Protein AF-A0A6G9AC99-F1 (afdb_monomer_lite)

Foldseek 3Di:
DPLVPDDPVRVVVVVVVVVVVVVVVVVVVVVPDPPPVVVPDDDPPPDPPPPDPPQDFQFDDPPDTHSPDDDDDPVCVVCPVVRNVRTD

InterPro domains:
  IPR027444 DNA-binding protein H-NS-like, C-terminal domain [PF00816] (54-86)
  IPR037150 Histone-like protein H-NS, C-terminal domain superfamily [G3DSA:4.10.430.10] (46-88)

pLDDT: mean 74.88, std 17.04, range [42.44, 93.5]

Structure (mmCIF, N/CA/C/O backbone):
data_AF-A0A6G9AC99-F1
#
_entry.id   AF-A0A6G9AC99-F1
#
loop_
_atom_site.group_PDB
_atom_site.id
_atom_site.type_symbol
_atom_site.label_atom_id
_atom_site.label_alt_id
_atom_site.label_comp_id
_atom_site.label_asym_id
_atom_site.label_entity_id
_atom_site.label_seq_id
_atom_site.pdbx_PDB_ins_code
_atom_site.Cartn_x
_atom_site.Cartn_y
_atom_site.Cartn_z
_atom_site.occupancy
_atom_site.B_iso_or_equiv
_atom_site.auth_seq_id
_atom_site.auth_comp_id
_atom_site.auth_asym_id
_atom_site.auth_atom_id
_atom_site.pdbx_PDB_model_num
ATOM 1 N N . MET A 1 1 ? -1.908 6.844 21.828 1.00 51.66 1 MET A N 1
ATOM 2 C CA . MET A 1 1 ? -3.375 6.750 21.997 1.00 51.66 1 MET A CA 1
ATOM 3 C C . MET A 1 1 ? -3.674 5.387 22.591 1.00 51.66 1 MET A C 1
ATOM 5 O O . MET A 1 1 ? -3.293 4.400 21.982 1.00 51.66 1 MET A O 1
ATOM 9 N N . GLN A 1 2 ? -4.255 5.331 23.789 1.00 67.06 2 GLN A N 1
ATOM 10 C CA . GLN A 1 2 ? -4.547 4.075 24.491 1.00 67.06 2 GLN A CA 1
ATOM 11 C C . GLN A 1 2 ? -5.863 3.492 23.973 1.00 67.06 2 GLN A C 1
ATOM 13 O O . GLN A 1 2 ? -6.926 3.713 24.542 1.00 67.06 2 GLN A O 1
ATOM 18 N N . ILE A 1 3 ? -5.793 2.798 22.838 1.00 77.50 3 ILE A N 1
ATOM 19 C CA . ILE A 1 3 ? -6.960 2.152 22.220 1.00 77.50 3 ILE A CA 1
ATOM 20 C C . ILE A 1 3 ? -7.431 0.970 23.086 1.00 77.50 3 ILE A C 1
ATOM 22 O O . ILE A 1 3 ? -8.618 0.694 23.181 1.00 77.50 3 ILE A O 1
ATOM 26 N N . GLU A 1 4 ? -6.494 0.339 23.794 1.00 76.75 4 GLU A N 1
ATOM 27 C CA . GLU A 1 4 ? -6.701 -0.824 24.667 1.00 76.75 4 GLU A CA 1
ATOM 28 C C . GLU A 1 4 ? -7.424 -0.494 25.983 1.00 76.75 4 GLU A C 1
ATOM 30 O O . GLU A 1 4 ? -7.871 -1.395 26.683 1.00 76.75 4 GLU A O 1
ATOM 35 N N . SER A 1 5 ? -7.549 0.791 26.331 1.00 80.19 5 SER A N 1
ATOM 36 C CA . SER A 1 5 ? -8.258 1.250 27.535 1.00 80.19 5 SER A CA 1
ATOM 37 C C . SER A 1 5 ? -9.689 1.717 27.247 1.00 80.19 5 SER A C 1
ATOM 39 O O . SER A 1 5 ? -10.390 2.138 28.165 1.00 80.19 5 SER A O 1
ATOM 41 N N . LEU A 1 6 ? -10.123 1.688 25.982 1.00 77.50 6 LEU A N 1
ATOM 42 C CA . LEU A 1 6 ? -11.465 2.100 25.583 1.00 77.50 6 LEU A CA 1
ATOM 43 C C . LEU A 1 6 ? -12.447 0.935 25.725 1.00 77.50 6 LEU A C 1
ATOM 45 O O . LEU A 1 6 ? -12.185 -0.178 25.273 1.00 77.50 6 LEU A O 1
ATOM 49 N N . SER A 1 7 ? -13.617 1.218 26.294 1.00 82.94 7 SER A N 1
ATOM 50 C CA . SER A 1 7 ? -14.751 0.293 26.276 1.00 82.94 7 SER A CA 1
ATOM 51 C C . SER A 1 7 ? -15.153 -0.049 24.837 1.00 82.94 7 SER A C 1
ATOM 53 O O . SER A 1 7 ? -14.930 0.738 23.916 1.00 82.94 7 SER A O 1
ATOM 55 N N . ILE A 1 8 ? -15.812 -1.194 24.647 1.00 85.44 8 ILE A N 1
ATOM 56 C CA . ILE A 1 8 ? -16.284 -1.681 23.335 1.00 85.44 8 ILE A CA 1
ATOM 57 C C . ILE A 1 8 ? -17.075 -0.596 22.581 1.00 85.44 8 ILE A C 1
ATOM 59 O O . ILE A 1 8 ? -16.865 -0.375 21.390 1.00 85.44 8 ILE A O 1
ATOM 63 N N . GLU A 1 9 ? -17.928 0.141 23.289 1.00 86.38 9 GLU A N 1
ATOM 64 C CA . GLU A 1 9 ? -18.710 1.251 22.733 1.00 86.38 9 GLU A CA 1
ATOM 65 C C . GLU A 1 9 ? -17.827 2.430 22.287 1.00 86.38 9 GLU A C 1
ATOM 67 O O . GLU A 1 9 ? -18.064 3.036 21.242 1.00 86.38 9 GLU A O 1
ATOM 72 N N . GLY A 1 10 ? -16.752 2.719 23.026 1.00 84.56 10 GLY A N 1
ATOM 73 C CA . GLY A 1 10 ? -15.765 3.737 22.663 1.00 84.56 10 GLY A CA 1
ATOM 74 C C . GLY A 1 10 ? -14.947 3.353 21.428 1.00 84.56 10 GLY A C 1
ATOM 75 O O . GLY A 1 10 ? -14.654 4.207 20.591 1.00 84.56 10 GLY A O 1
ATOM 76 N N . LEU A 1 11 ? -14.635 2.063 21.267 1.00 84.56 11 LEU A N 1
ATOM 77 C CA . LEU A 1 11 ? -13.998 1.528 20.059 1.00 84.56 11 LEU A CA 1
ATOM 78 C C . LEU A 1 11 ? -14.917 1.630 18.838 1.00 84.56 11 LEU A C 1
ATOM 80 O O . LEU A 1 11 ? -14.460 2.014 17.760 1.00 84.56 11 LEU A O 1
ATOM 84 N N . ALA A 1 12 ? -16.210 1.339 19.007 1.00 87.50 12 ALA A N 1
ATOM 85 C CA . ALA A 1 12 ? -17.202 1.489 17.946 1.00 87.50 12 ALA A CA 1
ATOM 86 C C . ALA A 1 12 ? -17.322 2.955 17.498 1.00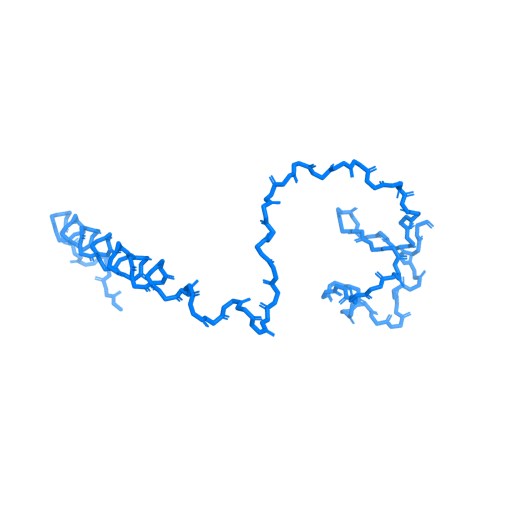 87.50 12 ALA A C 1
ATOM 88 O O . ALA A 1 12 ? -17.175 3.245 16.311 1.00 87.50 12 ALA A O 1
ATOM 89 N N . ALA A 1 13 ? -17.458 3.890 18.442 1.00 89.69 13 ALA A N 1
ATOM 90 C CA . ALA A 1 13 ? -17.513 5.321 18.141 1.00 89.69 13 ALA A CA 1
ATOM 91 C C . ALA A 1 13 ? -16.231 5.833 17.457 1.00 89.69 13 ALA A C 1
ATOM 93 O O . ALA A 1 13 ? -16.286 6.663 16.544 1.00 89.69 13 ALA A O 1
ATOM 94 N N . LEU A 1 14 ? -15.062 5.324 17.862 1.00 88.19 14 LEU A N 1
ATOM 95 C CA . LEU A 1 14 ? -13.789 5.664 17.229 1.00 88.19 14 LEU A CA 1
ATOM 96 C C . LEU A 1 14 ? -13.726 5.158 15.784 1.00 88.19 14 LEU A C 1
ATOM 98 O O . LEU A 1 14 ? -13.307 5.910 14.904 1.00 88.19 14 LEU A O 1
ATOM 102 N N . ARG A 1 15 ? -14.181 3.92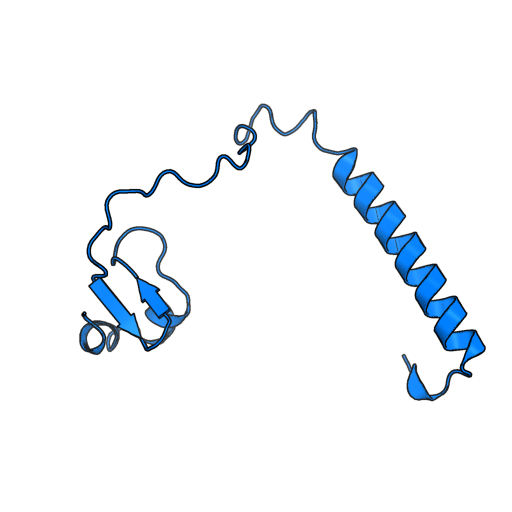5 15.523 1.00 90.31 15 ARG A N 1
ATOM 103 C CA . ARG A 1 15 ? -14.305 3.384 14.163 1.00 90.31 15 ARG A CA 1
ATOM 104 C C . ARG A 1 15 ? -15.186 4.286 13.306 1.00 90.31 15 ARG A C 1
ATOM 106 O O . ARG A 1 15 ? -14.747 4.692 12.237 1.00 90.31 15 ARG A O 1
ATOM 113 N N . ASP A 1 16 ? -16.383 4.634 13.772 1.00 93.50 16 ASP A N 1
ATOM 114 C CA . ASP A 1 16 ? -17.305 5.490 13.014 1.00 93.50 16 ASP A CA 1
ATOM 115 C C . ASP A 1 16 ? -16.692 6.853 12.680 1.00 93.50 16 ASP A C 1
ATOM 117 O O . ASP A 1 16 ? -16.739 7.302 11.533 1.00 93.50 16 ASP A O 1
ATOM 121 N N . LYS A 1 17 ? -16.005 7.473 13.643 1.00 89.62 17 LYS A N 1
ATOM 122 C CA . LYS A 1 17 ? -15.296 8.741 13.435 1.00 89.62 17 LYS A CA 1
ATOM 123 C C . LYS A 1 17 ? -14.155 8.623 12.419 1.00 89.62 17 LYS A C 1
ATOM 125 O O . LYS A 1 17 ? -13.962 9.523 11.595 1.00 89.62 17 LYS A O 1
ATOM 130 N N . VAL A 1 18 ? -13.393 7.530 12.461 1.00 91.94 18 VAL A N 1
ATOM 131 C CA . VAL A 1 18 ? -12.316 7.254 11.498 1.00 91.94 18 VAL A CA 1
ATOM 132 C C . VAL A 1 18 ? -12.897 7.036 10.102 1.00 91.94 18 VAL A C 1
ATOM 134 O O . VAL A 1 18 ? -12.418 7.652 9.151 1.00 91.94 18 VAL A O 1
ATOM 137 N N . THR A 1 19 ? -13.963 6.245 9.975 1.00 92.06 19 THR A N 1
ATOM 138 C CA . THR A 1 19 ? -14.665 6.010 8.706 1.00 92.06 19 THR A CA 1
ATOM 139 C C . THR A 1 19 ? -15.218 7.308 8.116 1.00 92.06 19 THR A C 1
ATOM 141 O O . THR A 1 19 ? -15.016 7.568 6.932 1.00 92.06 19 THR A O 1
ATOM 144 N N . GLN A 1 20 ? -15.827 8.173 8.932 1.00 89.00 20 GLN A N 1
ATOM 145 C CA . GLN A 1 20 ? -16.317 9.487 8.501 1.00 89.00 20 GLN A CA 1
ATOM 146 C C . GLN A 1 20 ? -15.177 10.386 7.996 1.00 89.00 20 GLN A C 1
ATOM 148 O O . GLN A 1 20 ? -15.288 11.001 6.938 1.00 89.00 20 GLN A O 1
ATOM 153 N N . THR A 1 21 ? -14.056 10.426 8.722 1.00 88.00 21 THR A N 1
ATOM 154 C CA . THR A 1 21 ? -12.880 11.235 8.353 1.00 88.00 21 THR A CA 1
ATOM 155 C C . THR A 1 21 ? -12.228 10.732 7.065 1.00 88.00 21 THR A C 1
ATOM 157 O O . THR A 1 21 ? -11.725 11.518 6.262 1.00 88.00 21 THR A O 1
ATOM 160 N N . LEU A 1 22 ? -12.215 9.415 6.855 1.00 86.62 22 LEU A N 1
ATOM 161 C CA . LEU A 1 22 ? -11.739 8.817 5.613 1.00 86.62 22 LEU A CA 1
ATOM 162 C C . LEU A 1 22 ? -12.658 9.173 4.446 1.00 86.62 22 LEU A C 1
ATOM 164 O O . LEU A 1 22 ? -12.151 9.561 3.399 1.00 86.62 22 LEU A O 1
ATOM 168 N N . ALA A 1 23 ? -13.978 9.100 4.631 1.00 86.94 23 ALA A N 1
ATOM 169 C CA . ALA A 1 23 ? -14.942 9.477 3.602 1.00 86.94 23 ALA A CA 1
ATOM 170 C C . ALA A 1 23 ? -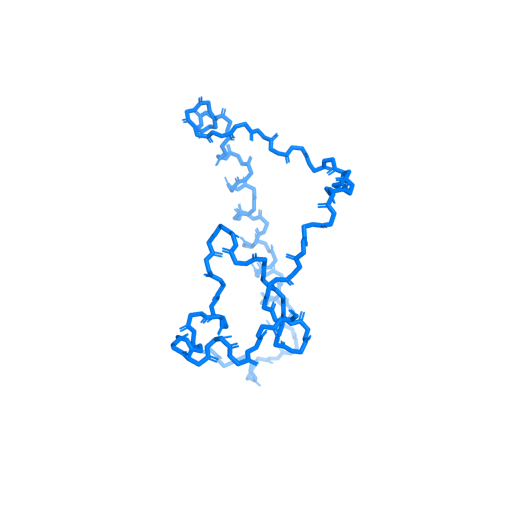14.788 10.948 3.181 1.00 86.94 23 ALA A C 1
ATOM 172 O O . ALA A 1 23 ? -14.737 11.232 1.987 1.00 86.94 23 ALA A O 1
ATOM 173 N N . ASP A 1 24 ? -14.622 11.863 4.138 1.00 81.44 24 ASP A N 1
ATOM 174 C CA . ASP A 1 24 ? -14.398 13.289 3.871 1.00 81.44 24 ASP A CA 1
ATOM 175 C C . ASP A 1 24 ? -13.089 13.540 3.100 1.00 81.44 24 ASP A C 1
ATOM 177 O O . ASP A 1 24 ? -13.074 14.204 2.064 1.00 81.44 24 ASP A O 1
ATOM 181 N N . LYS A 1 25 ? -11.989 12.897 3.514 1.00 80.25 25 LYS A N 1
ATOM 182 C CA . LYS A 1 25 ? -10.696 12.995 2.815 1.00 80.25 25 LYS A CA 1
ATOM 183 C C . LYS A 1 25 ? -10.716 12.370 1.424 1.00 80.25 25 LYS A C 1
ATOM 185 O O . LYS A 1 25 ? -10.022 12.857 0.532 1.00 80.25 25 LYS A O 1
ATOM 190 N N . VAL A 1 26 ? -11.466 11.287 1.231 1.00 80.88 26 VAL A N 1
ATOM 191 C CA . VAL A 1 26 ? -11.658 10.667 -0.086 1.00 80.88 26 VAL A CA 1
ATOM 192 C C . VAL A 1 26 ? -12.489 11.587 -0.974 1.00 80.88 26 VAL A C 1
ATOM 194 O O . VAL A 1 26 ? -12.087 11.820 -2.108 1.00 80.88 26 VAL A O 1
ATOM 197 N N . ALA A 1 27 ? -13.566 12.183 -0.460 1.00 77.81 27 ALA A N 1
ATOM 198 C CA . ALA A 1 27 ? -14.367 13.157 -1.199 1.00 77.81 27 ALA A CA 1
ATOM 199 C C . ALA A 1 27 ? -13.550 14.405 -1.581 1.00 77.81 27 ALA A C 1
ATOM 201 O O . ALA A 1 27 ? -13.616 14.848 -2.725 1.00 77.81 27 ALA A O 1
ATOM 202 N N . ALA A 1 28 ? -12.716 14.924 -0.675 1.00 72.25 28 ALA A N 1
ATOM 203 C CA . ALA A 1 28 ? -11.807 16.036 -0.958 1.00 72.25 28 ALA A CA 1
ATOM 204 C C . ALA A 1 28 ? -10.774 15.676 -2.042 1.00 72.25 28 ALA A C 1
ATOM 206 O O . ALA A 1 28 ? -10.577 16.433 -2.988 1.00 72.25 28 ALA A O 1
ATOM 207 N N . ARG A 1 29 ? -10.177 14.478 -1.973 1.00 67.88 29 ARG A N 1
ATOM 208 C CA . ARG A 1 29 ? -9.241 13.979 -3.000 1.00 67.88 29 ARG A CA 1
ATOM 209 C C . ARG A 1 29 ? -9.905 13.682 -4.342 1.00 67.88 29 ARG A C 1
ATOM 211 O O . ARG A 1 29 ? -9.247 13.783 -5.368 1.00 67.88 29 ARG A O 1
ATOM 218 N N . GLN A 1 30 ? -11.174 13.285 -4.350 1.00 60.03 30 GLN A N 1
ATOM 219 C CA . GLN A 1 30 ? -11.923 13.026 -5.581 1.00 60.03 30 GLN A CA 1
ATOM 220 C C . GLN A 1 30 ? -12.462 14.308 -6.225 1.00 60.03 30 GLN A C 1
ATOM 222 O O . GLN A 1 30 ? -12.715 14.312 -7.427 1.00 60.03 30 GLN A O 1
ATOM 227 N N . LYS A 1 31 ? -12.620 15.394 -5.457 1.00 56.53 31 LYS A N 1
ATOM 228 C CA . LYS A 1 31 ? -13.072 16.699 -5.961 1.00 56.53 31 LYS A CA 1
ATOM 229 C C . LYS A 1 31 ? -11.934 17.562 -6.525 1.00 56.53 31 LYS A C 1
ATOM 231 O O . LYS A 1 31 ? -12.201 18.435 -7.344 1.00 56.53 31 LYS A O 1
ATOM 236 N N . GLU A 1 32 ? -10.685 17.285 -6.153 1.00 50.84 32 GLU A N 1
ATOM 237 C CA . GLU A 1 32 ? -9.492 17.990 -6.642 1.00 50.84 32 GLU A CA 1
ATOM 238 C C . GLU A 1 32 ? -8.517 17.021 -7.329 1.00 50.84 32 GLU A C 1
ATOM 240 O O . GLU A 1 32 ? -7.476 16.683 -6.763 1.00 50.84 32 GLU A O 1
ATOM 245 N N . PRO A 1 33 ? -8.860 16.493 -8.522 1.00 52.66 33 PRO A N 1
ATOM 246 C CA . PRO A 1 33 ? -8.246 17.081 -9.714 1.00 52.66 33 PRO A CA 1
ATOM 247 C C . PRO A 1 33 ? -9.064 16.841 -11.002 1.00 52.66 33 PRO A C 1
ATOM 249 O O . PRO A 1 33 ? -8.942 15.809 -11.658 1.00 52.66 33 PRO A O 1
ATOM 252 N N . LEU A 1 34 ? -9.852 17.826 -11.430 1.00 45.22 34 LEU A N 1
ATOM 253 C CA . LEU A 1 34 ? -10.255 17.942 -12.845 1.00 45.22 34 LEU A CA 1
ATOM 254 C C . LEU A 1 34 ? -9.565 19.117 -13.554 1.00 45.22 34 LEU A C 1
ATOM 256 O O . LEU A 1 34 ? -9.546 19.146 -14.777 1.00 45.22 34 LEU A O 1
ATOM 260 N N . ALA A 1 35 ? -8.941 20.040 -12.812 1.00 49.34 35 ALA A N 1
ATOM 261 C CA . ALA A 1 35 ? -8.254 21.208 -13.376 1.00 49.34 35 ALA A CA 1
ATOM 262 C C . ALA A 1 35 ? -6.716 21.080 -13.434 1.00 49.34 35 ALA A C 1
ATOM 264 O O . ALA A 1 35 ? -6.077 21.806 -14.188 1.00 49.34 35 ALA A O 1
ATOM 265 N N . GLU A 1 36 ? -6.108 20.141 -12.699 1.00 42.44 36 GLU A N 1
ATOM 266 C CA . GLU A 1 36 ? -4.646 19.932 -12.686 1.00 42.44 36 GLU A CA 1
ATOM 267 C C . GLU A 1 36 ? -4.229 18.569 -13.275 1.00 42.44 36 GLU A C 1
ATOM 269 O O . GLU A 1 36 ? -3.193 18.012 -12.939 1.00 42.44 36 GLU A O 1
ATOM 274 N N . VAL A 1 37 ? -5.034 18.004 -14.182 1.00 46.84 37 VAL A N 1
ATOM 275 C CA . VAL A 1 37 ? -4.645 16.818 -14.981 1.00 46.84 37 VAL A CA 1
ATOM 276 C C . VAL A 1 37 ? -4.326 17.198 -16.434 1.00 46.84 37 VAL A C 1
ATOM 278 O O . VAL A 1 37 ? -3.757 16.405 -17.177 1.00 46.84 37 VAL A O 1
ATOM 281 N N . GLU A 1 38 ? -4.608 18.438 -16.854 1.00 46.50 38 GLU A N 1
ATOM 282 C CA . GLU A 1 38 ? -4.361 18.863 -18.241 1.00 46.50 38 GLU A CA 1
ATOM 283 C C . GLU A 1 38 ? -2.883 19.199 -18.524 1.00 46.50 38 GLU A C 1
ATOM 285 O O . GLU A 1 38 ? -2.455 19.181 -19.675 1.00 46.50 38 GLU A O 1
ATOM 290 N N . LYS A 1 39 ? -2.054 19.429 -17.491 1.00 50.16 39 LYS A N 1
ATOM 291 C CA . LYS A 1 39 ? -0.604 19.659 -17.670 1.00 50.16 39 LYS A CA 1
ATOM 292 C C . LYS A 1 39 ? 0.299 18.508 -17.236 1.00 50.16 39 LYS A C 1
ATOM 294 O O . LYS A 1 39 ? 1.473 18.513 -17.600 1.00 50.16 39 LYS A O 1
ATO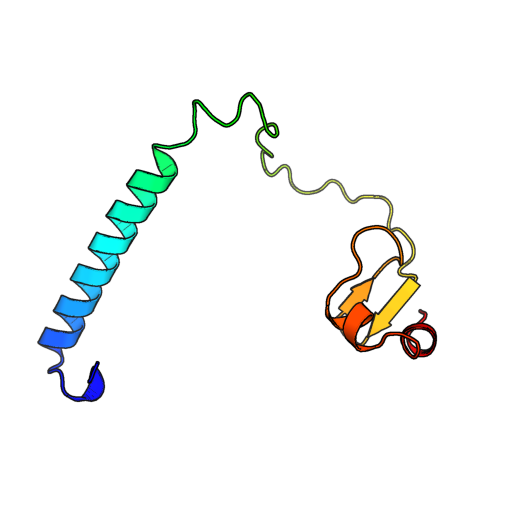M 299 N N . VAL A 1 40 ? -0.216 17.497 -16.535 1.00 49.69 40 VAL A N 1
ATOM 300 C CA . VAL A 1 40 ? 0.570 16.316 -16.152 1.00 49.69 40 VAL A CA 1
ATOM 301 C C . VAL A 1 40 ? -0.286 15.056 -16.264 1.00 49.69 40 VAL A C 1
ATOM 303 O O . VAL A 1 40 ? -0.909 14.620 -15.308 1.00 49.69 40 VAL A O 1
ATOM 306 N N . GLY A 1 41 ? -0.252 14.435 -17.442 1.00 44.81 41 GLY A N 1
ATOM 307 C CA . GLY A 1 41 ? -0.502 13.000 -17.575 1.00 44.81 41 GLY A CA 1
ATOM 308 C C . GLY A 1 41 ? -1.970 12.585 -17.638 1.00 44.81 41 GLY A C 1
ATOM 309 O O . GLY A 1 41 ? -2.641 12.412 -16.629 1.00 44.81 41 GLY A O 1
ATOM 310 N N . ALA A 1 42 ? -2.407 12.315 -18.866 1.00 44.03 42 ALA A N 1
ATOM 311 C CA . ALA A 1 42 ? -3.641 11.637 -19.238 1.00 44.03 42 ALA A CA 1
ATOM 312 C C . ALA A 1 42 ? -4.129 10.549 -18.247 1.00 44.03 42 ALA A C 1
ATOM 314 O O . ALA A 1 42 ? -3.322 9.785 -17.707 1.00 44.03 42 ALA A O 1
ATOM 315 N N . PRO A 1 43 ? -5.458 10.390 -18.090 1.00 43.62 43 PRO A N 1
ATOM 316 C CA . PRO A 1 43 ? -6.040 9.370 -17.234 1.00 43.62 43 PRO A CA 1
ATOM 317 C C . PRO A 1 43 ? -5.684 7.986 -17.777 1.00 43.62 43 PRO A C 1
ATOM 319 O O . PRO A 1 43 ? -6.144 7.571 -18.847 1.00 43.62 43 PRO A O 1
ATOM 322 N N . VAL A 1 44 ? -4.882 7.235 -17.023 1.00 47.00 44 VAL A N 1
ATOM 323 C CA . VAL A 1 44 ? -4.746 5.796 -17.240 1.00 47.00 44 VAL A CA 1
ATOM 324 C C . VAL A 1 44 ? -6.050 5.135 -16.809 1.00 47.00 44 VAL A C 1
ATOM 326 O O . VAL A 1 44 ? -6.224 4.662 -15.693 1.00 47.00 44 VAL A O 1
ATOM 329 N N . THR A 1 45 ? -7.003 5.122 -17.736 1.00 45.66 45 THR A N 1
ATOM 330 C CA . THR A 1 45 ? -8.027 4.087 -17.771 1.00 45.66 45 THR A CA 1
ATOM 331 C C . THR A 1 45 ? -7.298 2.750 -17.687 1.00 45.66 45 THR A C 1
ATOM 333 O O . THR A 1 45 ? -6.491 2.409 -18.555 1.00 45.66 45 THR A O 1
ATOM 336 N N . SER A 1 46 ? -7.518 2.019 -16.599 1.00 50.12 46 SER A N 1
ATOM 337 C CA . SER A 1 46 ? -7.008 0.666 -16.412 1.00 50.12 46 SER A CA 1
ATOM 338 C C . SER A 1 46 ? -7.686 -0.261 -17.420 1.00 50.12 46 SER A C 1
ATOM 340 O O . SER A 1 46 ? -8.601 -1.009 -17.087 1.00 50.12 46 SER A O 1
ATOM 342 N N . LYS A 1 47 ? -7.253 -0.207 -18.684 1.00 48.88 47 LYS A N 1
ATOM 343 C CA . LYS A 1 47 ? -7.403 -1.335 -19.600 1.00 48.88 47 LYS A CA 1
ATOM 344 C C . LYS A 1 47 ? -6.609 -2.493 -18.988 1.00 48.88 47 LYS A C 1
ATOM 346 O O . LYS A 1 47 ? -5.478 -2.256 -18.549 1.00 48.88 47 LYS A O 1
ATOM 351 N N . PRO A 1 48 ? -7.153 -3.723 -18.938 1.00 47.78 48 PRO A N 1
ATOM 352 C CA . PRO A 1 48 ? -6.361 -4.876 -18.532 1.00 47.78 48 PRO A CA 1
ATOM 353 C C . PRO A 1 48 ? -5.101 -4.897 -19.407 1.00 47.78 48 PRO A C 1
ATOM 355 O O . PRO A 1 48 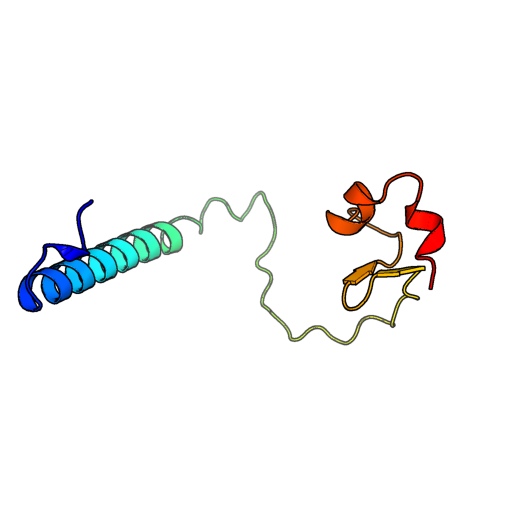? -5.220 -4.691 -20.620 1.00 47.78 48 PRO A O 1
ATOM 358 N N . PRO A 1 49 ? -3.896 -5.037 -18.826 1.00 49.94 49 PRO A N 1
ATOM 359 C CA . PRO A 1 49 ? -2.670 -4.926 -19.591 1.00 49.94 49 PRO A CA 1
ATOM 360 C C . PRO A 1 49 ? -2.666 -6.036 -20.634 1.00 49.94 49 PRO A C 1
ATOM 362 O O . PRO A 1 49 ? -2.478 -7.208 -20.312 1.00 49.94 49 PRO A O 1
ATOM 365 N N . THR A 1 50 ? -2.875 -5.659 -21.895 1.00 49.38 50 THR A N 1
ATOM 366 C CA . THR A 1 50 ? -2.544 -6.487 -23.047 1.00 49.38 50 THR A CA 1
ATOM 367 C C . THR A 1 50 ? -1.128 -6.978 -22.800 1.00 49.38 50 THR A C 1
ATOM 369 O O . THR A 1 50 ? -0.234 -6.151 -22.596 1.00 49.38 50 THR A O 1
ATOM 372 N N . ALA A 1 51 ? -0.951 -8.297 -22.694 1.00 55.25 51 ALA A N 1
ATOM 373 C CA . ALA A 1 51 ? 0.306 -8.908 -22.295 1.00 55.25 51 ALA A CA 1
ATOM 374 C C . ALA A 1 51 ? 1.437 -8.329 -23.153 1.00 55.25 51 ALA A C 1
ATOM 376 O O . ALA A 1 51 ? 1.572 -8.658 -24.332 1.00 55.25 51 ALA A O 1
ATOM 377 N N . ARG A 1 52 ? 2.222 -7.410 -22.571 1.00 57.72 52 ARG A N 1
ATOM 378 C CA . ARG A 1 52 ? 3.425 -6.897 -23.224 1.00 57.72 52 ARG A CA 1
ATOM 379 C C . ARG A 1 52 ? 4.296 -8.110 -23.540 1.00 57.72 52 ARG A C 1
ATOM 381 O O . ARG A 1 52 ? 4.341 -9.026 -22.713 1.00 57.72 52 ARG A O 1
ATOM 388 N N . PRO A 1 53 ? 4.987 -8.130 -24.694 1.00 57.44 53 PRO A N 1
ATOM 389 C CA . PRO A 1 53 ? 5.918 -9.207 -25.003 1.00 57.44 53 PRO A CA 1
ATOM 390 C C . PRO A 1 53 ? 6.820 -9.407 -23.787 1.00 57.44 53 PRO A C 1
ATOM 392 O O . PRO A 1 53 ? 7.380 -8.425 -23.285 1.00 57.44 53 PRO A O 1
ATOM 395 N N . LYS A 1 54 ? 6.854 -10.640 -23.258 1.00 58.94 54 LYS A N 1
ATOM 396 C CA . LYS A 1 54 ? 7.608 -11.003 -22.052 1.00 58.94 54 LYS A CA 1
ATOM 397 C C . LYS A 1 54 ? 9.065 -10.628 -22.294 1.00 58.94 54 LYS A C 1
ATOM 399 O O . LYS A 1 54 ? 9.809 -11.374 -22.922 1.00 58.94 54 LYS A O 1
ATOM 404 N N . ARG A 1 55 ? 9.454 -9.432 -21.850 1.00 67.50 55 ARG A N 1
ATOM 405 C CA . ARG A 1 55 ? 10.852 -9.021 -21.872 1.00 67.50 55 ARG A CA 1
ATOM 406 C C . ARG A 1 55 ? 11.602 -10.004 -20.980 1.00 67.50 55 ARG A C 1
ATOM 408 O O . ARG A 1 55 ? 11.082 -10.322 -19.906 1.00 67.50 55 ARG A O 1
ATOM 415 N N . PRO A 1 56 ? 12.774 -10.494 -21.407 1.00 74.88 56 PRO A N 1
ATOM 416 C CA . PRO A 1 56 ? 13.544 -11.410 -20.589 1.00 74.88 56 PRO A CA 1
ATOM 417 C C . PRO A 1 56 ? 13.793 -10.759 -19.227 1.00 74.88 56 PRO A C 1
ATOM 419 O O . PRO A 1 56 ? 14.191 -9.594 -19.128 1.00 74.88 56 PRO A O 1
ATOM 422 N N . VAL A 1 57 ? 13.465 -11.492 -18.166 1.00 82.50 57 VAL A N 1
ATOM 423 C CA . VAL A 1 57 ? 13.858 -11.117 -16.810 1.00 82.50 57 VAL A CA 1
ATOM 424 C C . VAL A 1 57 ? 15.373 -11.250 -16.770 1.00 82.50 57 VAL A C 1
ATOM 426 O O . VAL A 1 57 ? 15.888 -12.318 -17.074 1.00 82.50 57 VAL A O 1
ATOM 429 N N . LYS A 1 58 ? 16.081 -10.161 -16.460 1.00 87.75 58 LYS A N 1
ATOM 430 C CA . LYS A 1 58 ? 17.544 -10.168 -16.394 1.00 87.75 58 LYS A CA 1
ATOM 431 C C . LYS A 1 58 ? 18.020 -10.556 -15.004 1.00 87.75 58 LYS A C 1
ATOM 433 O O . LYS A 1 58 ? 19.029 -11.227 -14.901 1.00 87.75 58 LYS A O 1
ATOM 438 N N . TYR A 1 59 ? 17.297 -10.154 -13.963 1.00 90.88 59 TYR A N 1
ATOM 439 C CA . TYR A 1 59 ? 17.627 -10.434 -12.572 1.00 90.88 59 TYR A CA 1
ATOM 440 C C . TYR A 1 59 ? 16.417 -11.015 -11.839 1.00 90.88 59 TYR A C 1
ATOM 442 O O . TYR A 1 59 ? 15.296 -10.521 -12.010 1.00 90.88 59 TYR A O 1
ATOM 450 N N . ARG A 1 60 ? 16.638 -12.033 -11.006 1.00 88.25 60 ARG A N 1
ATOM 451 C CA . ARG A 1 60 ? 15.627 -12.706 -10.190 1.00 88.25 60 ARG A CA 1
ATOM 452 C C . ARG A 1 60 ? 16.155 -12.980 -8.779 1.00 88.25 60 ARG A C 1
ATOM 454 O O . ARG A 1 60 ? 17.169 -13.642 -8.609 1.00 88.25 60 ARG A O 1
ATOM 461 N N . ASP A 1 61 ? 15.417 -12.520 -7.777 1.00 87.19 61 ASP A N 1
ATOM 462 C CA . ASP A 1 61 ? 15.660 -12.749 -6.347 1.00 87.19 61 ASP A CA 1
ATOM 463 C C . ASP A 1 61 ? 14.361 -13.313 -5.740 1.00 87.19 61 ASP A C 1
ATOM 465 O O . ASP A 1 61 ? 13.448 -12.580 -5.357 1.00 87.19 61 ASP A O 1
ATOM 469 N N . GLY A 1 62 ? 14.218 -14.644 -5.780 1.00 86.50 62 GLY A N 1
ATOM 470 C CA . GLY A 1 62 ? 12.996 -15.348 -5.371 1.00 86.50 62 GLY A CA 1
ATOM 471 C C . GLY A 1 62 ? 11.777 -14.990 -6.236 1.00 86.50 62 GLY A C 1
ATOM 472 O O . GLY A 1 62 ? 11.715 -15.338 -7.423 1.00 86.50 62 GLY A O 1
ATOM 473 N N . GLU A 1 63 ? 10.807 -14.308 -5.624 1.00 86.19 63 GLU A N 1
ATOM 474 C CA . GLU A 1 63 ? 9.604 -13.768 -6.278 1.00 86.19 63 GLU A CA 1
ATOM 475 C C . GLU A 1 63 ? 9.851 -12.406 -6.948 1.00 86.19 63 GLU A C 1
ATOM 477 O O . GLU A 1 63 ? 9.093 -11.986 -7.826 1.00 86.19 63 GLU A O 1
ATOM 482 N N . ASN A 1 64 ? 10.940 -11.720 -6.590 1.00 87.75 64 ASN A N 1
ATOM 483 C CA . ASN A 1 64 ? 11.295 -10.439 -7.177 1.00 87.75 64 ASN A CA 1
ATOM 484 C C . ASN A 1 64 ? 11.981 -10.640 -8.528 1.00 87.75 64 ASN A C 1
ATOM 486 O O . ASN A 1 64 ? 12.930 -11.412 -8.659 1.00 87.75 64 ASN A O 1
ATOM 490 N N . THR A 1 65 ? 11.534 -9.906 -9.544 1.00 90.19 65 THR A N 1
ATOM 491 C CA . THR A 1 65 ? 12.131 -9.945 -10.883 1.00 90.19 65 THR A CA 1
ATOM 492 C C . THR A 1 65 ? 12.362 -8.541 -11.417 1.00 90.19 65 THR A C 1
ATOM 494 O O . THR A 1 65 ? 11.607 -7.609 -11.137 1.00 90.19 65 THR A O 1
ATOM 497 N N . TRP A 1 66 ? 13.440 -8.366 -12.177 1.00 89.50 66 TRP A N 1
ATOM 498 C CA . TRP A 1 66 ? 13.746 -7.108 -12.843 1.00 89.50 66 TRP A CA 1
ATOM 499 C C . TRP A 1 66 ? 14.404 -7.361 -14.194 1.00 89.50 66 TRP A C 1
ATOM 501 O O . TRP A 1 66 ? 15.388 -8.085 -14.313 1.00 89.50 66 TRP A O 1
ATOM 511 N N . SER A 1 67 ? 13.879 -6.737 -15.245 1.00 87.19 67 SER A N 1
ATOM 512 C CA . SER A 1 67 ? 14.413 -6.877 -16.606 1.00 87.19 67 SER A CA 1
ATOM 513 C C . SER A 1 67 ? 15.729 -6.115 -16.837 1.00 87.19 67 SER A C 1
ATOM 515 O O . SER A 1 67 ? 16.234 -6.120 -17.953 1.00 87.19 67 SER A O 1
ATOM 517 N N . GLY A 1 68 ? 16.273 -5.422 -15.826 1.00 85.81 68 GLY A N 1
ATOM 518 C CA . GLY A 1 68 ? 17.442 -4.541 -15.976 1.00 85.81 68 GLY A CA 1
ATOM 519 C C . GLY A 1 68 ? 17.160 -3.268 -16.785 1.00 85.81 68 GLY A C 1
ATOM 520 O O . GLY A 1 68 ? 18.085 -2.554 -17.157 1.00 85.81 68 GL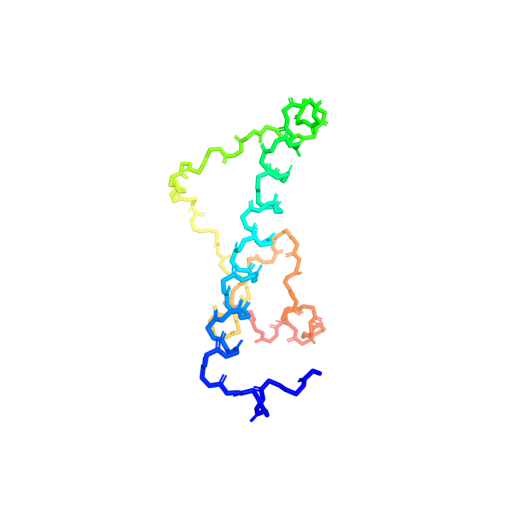Y A O 1
ATOM 521 N N . VAL A 1 69 ? 15.885 -2.997 -17.082 1.00 82.44 69 VAL A N 1
ATOM 522 C CA . VAL A 1 69 ? 15.416 -1.854 -17.871 1.00 82.44 69 VAL A CA 1
ATOM 523 C C . VAL A 1 69 ? 14.431 -1.044 -17.034 1.00 82.44 69 VAL A C 1
ATOM 525 O O . VAL A 1 69 ? 13.549 -1.613 -16.389 1.00 82.44 69 VAL A O 1
ATOM 528 N N . GLY A 1 70 ? 14.548 0.283 -17.093 1.00 81.38 70 GLY A N 1
ATOM 529 C CA . GLY A 1 70 ? 13.720 1.212 -16.324 1.00 81.38 70 GLY A CA 1
ATOM 530 C C . GLY A 1 70 ? 14.226 1.409 -14.895 1.00 81.38 70 GLY A C 1
ATOM 531 O O . GLY A 1 70 ? 15.370 1.090 -14.578 1.00 81.38 70 GLY A O 1
ATOM 532 N N . THR A 1 71 ? 13.374 1.960 -14.032 1.00 87.38 71 THR A N 1
ATOM 533 C CA . THR A 1 71 ? 13.735 2.255 -12.641 1.00 87.38 71 THR A CA 1
ATOM 534 C C . THR A 1 71 ? 14.155 0.987 -11.906 1.00 87.38 71 THR A C 1
ATOM 536 O O . THR A 1 71 ? 13.395 0.021 -11.830 1.00 87.38 71 THR A O 1
ATOM 539 N N . MET A 1 72 ? 15.363 1.008 -11.340 1.00 89.12 72 MET A N 1
ATOM 540 C CA . MET A 1 72 ? 15.875 -0.098 -10.540 1.00 89.12 72 MET A CA 1
ATOM 541 C C . MET A 1 72 ? 15.047 -0.247 -9.249 1.00 89.12 72 MET A C 1
ATOM 543 O O . MET A 1 72 ? 14.912 0.734 -8.500 1.00 89.12 72 MET A O 1
ATOM 547 N N . PRO A 1 73 ? 14.477 -1.436 -8.980 1.00 90.56 73 PRO A N 1
ATOM 548 C CA . PRO A 1 73 ? 13.676 -1.681 -7.789 1.00 90.56 73 PRO A CA 1
ATOM 549 C C . PRO A 1 73 ? 14.546 -1.677 -6.528 1.00 90.56 73 PRO A C 1
ATOM 551 O O . PRO A 1 73 ? 15.758 -1.880 -6.591 1.00 90.56 73 PRO A O 1
ATOM 554 N N . ALA A 1 74 ? 13.923 -1.446 -5.369 1.00 91.38 74 ALA A N 1
ATOM 555 C CA . ALA A 1 74 ? 14.632 -1.298 -4.097 1.00 91.38 74 ALA A CA 1
ATOM 556 C C . ALA A 1 74 ? 15.499 -2.520 -3.757 1.00 91.38 74 ALA A C 1
ATOM 558 O O . ALA A 1 74 ? 16.648 -2.348 -3.369 1.00 91.38 74 ALA A O 1
ATOM 559 N N . TRP A 1 75 ? 14.991 -3.737 -3.984 1.00 91.62 75 TRP A N 1
ATOM 560 C CA . TRP A 1 75 ? 15.748 -4.972 -3.760 1.00 91.62 75 TRP A CA 1
ATOM 561 C C . TRP A 1 75 ? 17.014 -5.032 -4.625 1.00 91.62 75 TRP A C 1
ATOM 563 O O . TRP A 1 75 ? 18.073 -5.382 -4.124 1.00 91.62 75 TRP A O 1
ATOM 573 N N . ALA A 1 76 ? 16.939 -4.614 -5.893 1.00 89.81 76 ALA A N 1
ATOM 574 C CA . ALA A 1 76 ? 18.088 -4.625 -6.793 1.00 89.81 76 ALA A CA 1
ATOM 575 C C . ALA A 1 76 ? 19.119 -3.555 -6.399 1.00 89.81 76 ALA A C 1
ATOM 577 O O . ALA A 1 76 ? 20.318 -3.819 -6.423 1.00 89.81 76 ALA A O 1
ATOM 578 N N . LYS A 1 77 ? 18.656 -2.382 -5.941 1.00 90.88 77 LYS A N 1
ATOM 579 C CA . LYS A 1 77 ? 19.520 -1.334 -5.370 1.00 90.88 77 LYS A CA 1
ATOM 580 C C . LYS A 1 77 ? 20.225 -1.796 -4.097 1.00 90.88 77 LYS A C 1
ATOM 582 O O . LYS A 1 77 ? 21.399 -1.506 -3.926 1.00 90.88 77 LYS A O 1
ATOM 587 N N . LEU A 1 78 ? 19.515 -2.523 -3.231 1.00 90.38 78 LEU A N 1
ATOM 588 C CA . LEU A 1 78 ? 20.061 -3.095 -1.997 1.00 90.38 78 LEU A CA 1
ATOM 589 C C . LEU A 1 78 ? 21.179 -4.108 -2.280 1.00 90.38 78 LEU A C 1
ATOM 591 O O . LEU A 1 78 ? 22.119 -4.194 -1.498 1.00 90.38 78 LEU A O 1
ATOM 595 N N . LYS A 1 79 ? 21.102 -4.858 -3.389 1.00 89.19 79 LYS A N 1
ATOM 596 C CA . LYS A 1 79 ? 22.172 -5.784 -3.797 1.00 89.19 79 LYS A CA 1
ATOM 597 C C . LYS A 1 79 ? 23.390 -5.058 -4.379 1.00 89.19 79 LYS A C 1
ATOM 599 O O . LYS A 1 79 ? 24.499 -5.572 -4.241 1.00 89.19 79 LYS A O 1
ATOM 604 N N . GLY A 1 80 ? 23.203 -3.897 -5.013 1.00 87.19 80 GLY A N 1
ATOM 605 C CA . GLY A 1 80 ? 24.297 -3.097 -5.574 1.00 87.19 80 GLY A CA 1
ATOM 606 C C . GLY A 1 80 ? 25.193 -3.929 -6.496 1.00 87.19 80 GLY A C 1
ATOM 607 O O . GLY A 1 80 ? 24.700 -4.573 -7.421 1.00 87.19 80 GLY A O 1
ATOM 608 N N . ASP A 1 81 ? 26.491 -3.982 -6.198 1.00 86.75 81 ASP A N 1
ATOM 609 C CA . ASP A 1 81 ? 27.493 -4.755 -6.950 1.00 86.75 81 ASP A CA 1
ATOM 610 C C . ASP A 1 81 ? 27.240 -6.272 -6.954 1.00 86.75 81 ASP A C 1
ATOM 612 O O . ASP A 1 81 ? 27.640 -6.977 -7.878 1.00 86.75 81 ASP A O 1
ATOM 616 N N . THR A 1 82 ? 26.526 -6.797 -5.953 1.00 89.38 82 THR A N 1
ATOM 617 C CA . THR A 1 82 ? 26.189 -8.231 -5.885 1.00 89.38 82 THR A CA 1
ATOM 618 C C . THR A 1 82 ? 24.981 -8.609 -6.740 1.00 89.38 82 THR A C 1
ATOM 620 O O . THR A 1 82 ? 24.682 -9.794 -6.876 1.00 89.38 82 THR A O 1
ATOM 623 N N . LEU A 1 83 ? 24.292 -7.636 -7.351 1.00 87.56 83 LEU A N 1
ATOM 624 C CA . LEU A 1 83 ? 23.115 -7.879 -8.189 1.00 87.56 83 LEU A CA 1
ATOM 625 C C . LEU A 1 83 ? 23.414 -8.823 -9.364 1.00 87.56 83 LEU A C 1
ATOM 627 O O . LEU A 1 83 ? 22.551 -9.609 -9.748 1.00 87.56 83 LEU A O 1
ATOM 631 N N . GLU A 1 84 ? 24.640 -8.800 -9.891 1.00 89.06 84 GLU A N 1
ATOM 632 C CA . GLU A 1 84 ? 25.086 -9.686 -10.976 1.00 89.06 84 GLU A CA 1
ATOM 633 C C . GLU A 1 84 ? 24.986 -11.180 -10.619 1.00 89.06 84 GLU A C 1
ATOM 635 O O . GLU A 1 84 ? 24.781 -12.001 -11.509 1.00 89.06 84 GLU A O 1
ATOM 640 N N . GLN A 1 85 ? 25.036 -11.541 -9.330 1.00 89.06 85 GLN A N 1
ATOM 641 C CA . GLN A 1 85 ? 24.838 -12.924 -8.865 1.00 89.06 85 GLN A CA 1
ATOM 642 C C . GLN A 1 85 ? 23.389 -13.408 -9.024 1.00 89.06 85 GLN A C 1
ATOM 644 O O . GLN A 1 85 ? 23.133 -14.606 -9.052 1.00 89.06 85 GLN A O 1
ATOM 649 N N . TYR A 1 86 ? 22.439 -12.480 -9.137 1.00 87.31 86 TYR A N 1
ATOM 650 C CA . TYR A 1 86 ? 21.007 -12.757 -9.261 1.00 87.31 86 TYR A CA 1
ATOM 651 C C . TYR A 1 86 ? 20.549 -12.715 -10.715 1.00 87.31 86 TYR A C 1
ATOM 653 O O . TYR A 1 86 ? 19.354 -12.595 -10.982 1.00 87.31 86 TYR A O 1
ATOM 661 N N . ARG A 1 87 ? 21.481 -12.743 -11.674 1.00 87.06 87 ARG A N 1
ATOM 662 C CA . ARG A 1 87 ? 21.144 -12.747 -13.093 1.00 87.06 87 ARG A CA 1
ATOM 663 C C . ARG A 1 87 ? 20.423 -14.057 -13.448 1.00 87.06 87 ARG A C 1
ATOM 665 O O . ARG A 1 87 ? 20.921 -15.132 -13.130 1.00 87.06 87 ARG A O 1
ATOM 672 N N . ALA A 1 88 ? 19.241 -13.939 -14.052 1.00 80.31 88 ALA A N 1
ATOM 673 C CA . ALA A 1 88 ? 18.390 -15.061 -14.455 1.00 80.31 88 ALA A CA 1
ATOM 674 C C . ALA A 1 88 ? 18.813 -15.669 -15.799 1.00 80.31 88 ALA A C 1
ATOM 676 O O . ALA A 1 88 ? 19.457 -14.949 -16.603 1.00 80.31 88 ALA A O 1
#

Sequence (88 aa):
MQIESLSIEGLAALRDKVTQTLADKVAARQKEPLAEVEKVGAPVTSKPPTARPKRPVKYRDGENTWSGVGTMPAWAKLKGDTLEQYRA

Secondary structure (DSSP, 8-state):
--GGGS-HHHHHHHHHHHHHHHHHHHHHHHHS-SSSSSSS--------------PPP-EEETTEEE-SSSSPPHHHHHHGGGGGGGB-

Radius of gyration: 22.53 Å; chains: 1; bounding box: 46×37×52 Å

Organism: NCBI:txid1404367